Protein AF-A0AA42I398-F1 (afdb_monomer)

Solvent-accessible surface area (backbone atoms only — not comparable to full-atom values): 4597 Å² total; per-residue (Å²): 135,82,84,77,79,74,67,76,90,76,57,65,86,90,54,75,67,74,74,78,62,69,92,74,73,68,94,78,78,88,82,90,78,91,73,57,72,65,60,53,49,52,50,44,53,51,14,57,78,70,76,42,51,58,67,56,46,52,48,52,52,51,58,64,72,77,104

Structure (mmCIF, N/CA/C/O backbone):
data_AF-A0AA42I398-F1
#
_entry.id   AF-A0AA42I398-F1
#
loop_
_atom_site.group_PDB
_atom_site.id
_atom_site.type_symbol
_atom_site.label_atom_id
_atom_site.label_alt_id
_atom_site.label_comp_id
_atom_site.label_asym_id
_atom_site.label_entity_id
_atom_site.label_seq_id
_atom_site.pdbx_PDB_ins_code
_atom_site.Cartn_x
_atom_site.Cartn_y
_atom_site.Cartn_z
_atom_site.occupancy
_atom_site.B_iso_or_equiv
_atom_site.auth_seq_id
_atom_site.auth_comp_id
_atom_site.auth_asym_id
_atom_site.auth_atom_id
_atom_site.pdbx_PDB_model_num
ATOM 1 N N . MET A 1 1 ? 21.165 -27.704 12.911 1.00 40.34 1 MET A N 1
ATOM 2 C CA . MET A 1 1 ? 20.305 -28.245 13.986 1.00 40.34 1 MET A CA 1
ATOM 3 C C . MET A 1 1 ? 18.916 -27.659 13.806 1.00 40.34 1 MET A C 1
ATOM 5 O O . MET A 1 1 ? 18.792 -26.442 13.803 1.00 40.34 1 MET A O 1
ATOM 9 N N . ALA A 1 2 ? 17.908 -28.491 13.551 1.00 46.84 2 ALA A N 1
ATOM 10 C CA . ALA A 1 2 ? 16.536 -28.027 13.369 1.00 46.84 2 ALA A CA 1
ATOM 11 C C . ALA A 1 2 ? 15.930 -27.665 14.734 1.00 46.84 2 ALA A C 1
ATOM 13 O O . ALA A 1 2 ? 16.023 -28.451 15.675 1.00 46.84 2 ALA A O 1
ATOM 14 N N . LEU A 1 3 ? 15.330 -26.478 14.850 1.00 56.12 3 LEU A N 1
ATOM 15 C CA . LEU A 1 3 ? 14.586 -26.071 16.040 1.00 56.12 3 LEU A CA 1
ATOM 16 C C . LEU A 1 3 ? 13.311 -26.918 16.119 1.00 56.12 3 LEU A C 1
ATOM 18 O O . LEU A 1 3 ? 12.304 -26.608 15.489 1.00 56.12 3 LEU A O 1
ATOM 22 N N . THR A 1 4 ? 13.365 -28.019 16.865 1.00 60.72 4 THR A N 1
ATOM 23 C CA . THR A 1 4 ? 12.194 -28.846 17.165 1.00 60.72 4 THR A CA 1
ATOM 24 C C . THR A 1 4 ? 11.201 -28.018 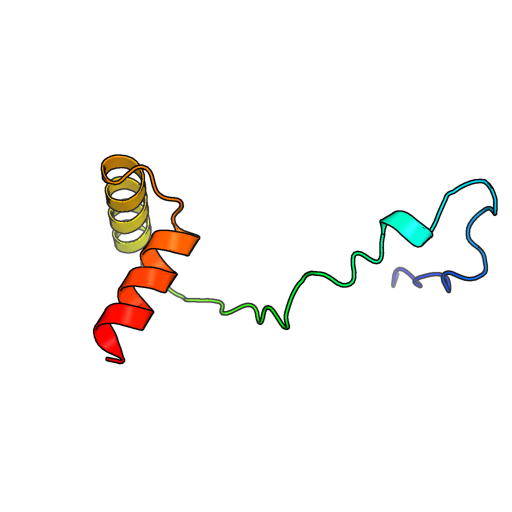17.976 1.00 60.72 4 THR A C 1
ATOM 26 O O . THR A 1 4 ? 11.412 -27.765 19.165 1.00 60.72 4 THR A O 1
ATOM 29 N N . VAL A 1 5 ? 10.138 -27.561 17.317 1.00 63.44 5 VAL A N 1
ATOM 30 C CA . VAL A 1 5 ? 9.042 -26.809 17.932 1.00 63.44 5 VAL A CA 1
ATOM 31 C C . VAL A 1 5 ? 8.362 -27.720 18.957 1.00 63.44 5 VAL A C 1
ATOM 33 O O . VAL A 1 5 ? 7.865 -28.791 18.612 1.00 63.44 5 VAL A O 1
ATOM 36 N N . LYS A 1 6 ? 8.385 -27.340 20.239 1.00 62.94 6 LYS A N 1
ATOM 37 C CA . LYS A 1 6 ? 7.730 -28.123 21.296 1.00 62.94 6 LYS A CA 1
ATOM 38 C C . LYS A 1 6 ? 6.204 -28.002 21.158 1.00 62.94 6 LYS A C 1
ATOM 40 O O . LYS A 1 6 ? 5.718 -26.892 20.944 1.00 62.94 6 LYS A O 1
ATOM 45 N N . PRO A 1 7 ? 5.441 -29.098 21.318 1.00 61.81 7 PRO A N 1
ATOM 46 C CA . PRO A 1 7 ? 3.983 -29.046 21.305 1.00 61.81 7 PRO A CA 1
ATOM 47 C C . PRO A 1 7 ? 3.464 -28.147 22.436 1.00 61.81 7 PRO A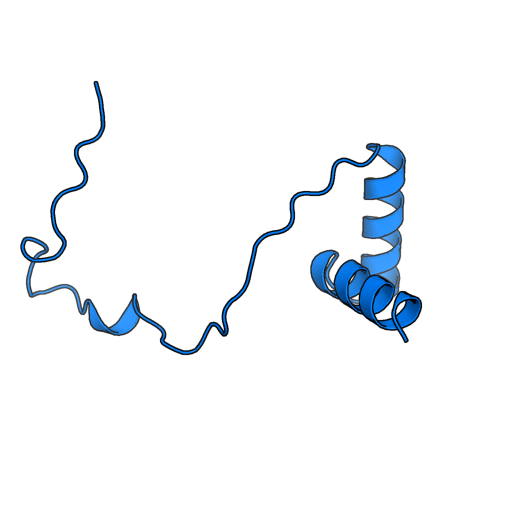 C 1
ATOM 49 O O . PRO A 1 7 ? 3.916 -28.241 23.581 1.00 61.81 7 PRO A O 1
ATOM 52 N N . LEU A 1 8 ? 2.502 -27.286 22.093 1.00 58.81 8 LEU A N 1
ATOM 53 C CA . LEU A 1 8 ? 1.943 -26.211 22.930 1.00 58.81 8 LEU A CA 1
ATOM 54 C C . LEU A 1 8 ? 1.373 -26.692 24.277 1.00 58.81 8 LEU A C 1
ATOM 56 O O . LEU A 1 8 ? 1.290 -25.919 25.224 1.00 58.81 8 LEU A O 1
ATOM 60 N N . ASN A 1 9 ? 1.072 -27.985 24.392 1.00 60.94 9 ASN A N 1
ATOM 61 C CA . ASN A 1 9 ? 0.533 -28.617 25.599 1.00 60.94 9 ASN A CA 1
ATOM 62 C C . ASN A 1 9 ? 1.557 -28.733 26.748 1.00 60.94 9 ASN A C 1
ATOM 64 O O . ASN A 1 9 ? 1.200 -29.166 27.837 1.00 60.94 9 ASN A O 1
ATOM 68 N N . LYS A 1 10 ? 2.837 -28.394 26.514 1.00 57.50 10 LYS A N 1
ATOM 69 C CA . LYS A 1 10 ? 3.906 -28.372 27.536 1.00 57.50 10 LYS A CA 1
ATOM 70 C C . LYS A 1 10 ? 4.373 -26.955 27.904 1.00 57.50 10 LYS A C 1
ATOM 72 O O . LYS A 1 10 ? 5.458 -26.793 28.466 1.00 57.50 10 LYS A O 1
ATOM 77 N N . VAL A 1 11 ? 3.609 -25.923 27.549 1.00 61.66 11 VAL A N 1
ATOM 78 C CA . VAL A 1 11 ? 3.866 -24.544 27.991 1.00 61.66 11 VAL A CA 1
ATOM 79 C C . VAL A 1 11 ? 3.296 -24.367 29.404 1.00 61.66 11 VAL A C 1
ATOM 81 O O . VAL A 1 11 ? 2.261 -24.939 29.726 1.00 61.66 11 VAL A O 1
ATOM 84 N N . ARG A 1 12 ? 4.008 -23.625 30.267 1.00 59.41 12 ARG A N 1
ATOM 85 C CA . ARG A 1 12 ? 3.640 -23.396 31.676 1.00 59.41 12 ARG A CA 1
ATOM 86 C C . ARG A 1 12 ? 2.191 -22.905 31.790 1.00 59.41 12 ARG A C 1
ATOM 88 O O . ARG A 1 12 ? 1.839 -21.920 31.148 1.00 59.41 12 ARG A O 1
ATOM 95 N N . GLU A 1 13 ? 1.410 -23.533 32.668 1.00 59.31 13 GLU A N 1
ATOM 96 C CA . GLU A 1 13 ? 0.001 -23.195 32.953 1.00 59.31 13 GLU A CA 1
ATOM 97 C C . GLU A 1 13 ? -0.207 -21.731 33.382 1.00 59.31 13 GLU A C 1
ATOM 99 O O . GLU A 1 13 ? -1.302 -21.192 33.262 1.00 59.31 13 GLU A O 1
ATOM 104 N N . SER A 1 14 ? 0.856 -21.059 33.839 1.00 61.06 14 SER A N 1
ATOM 105 C CA . SER A 1 14 ? 0.844 -19.649 34.238 1.00 61.06 14 SER A CA 1
ATOM 106 C C . SER A 1 14 ? 0.759 -18.659 33.072 1.00 61.06 14 SER A C 1
ATOM 108 O O . SER A 1 14 ? 0.677 -17.457 33.311 1.00 61.06 14 SER A O 1
ATOM 110 N N . VAL A 1 15 ? 0.862 -19.118 31.822 1.00 58.12 15 VAL A N 1
ATOM 111 C CA . VAL A 1 15 ? 0.742 -18.257 30.640 1.00 58.12 15 VAL A CA 1
ATOM 112 C C . VAL A 1 15 ? -0.654 -18.459 30.048 1.00 58.12 15 VAL A C 1
ATOM 114 O O . VAL A 1 15 ? -0.946 -19.557 29.573 1.00 58.12 15 VAL A O 1
ATOM 117 N N . PRO A 1 16 ? -1.527 -17.435 30.042 1.00 56.59 16 PRO A N 1
ATOM 118 C CA . PRO A 1 16 ? -2.837 -17.540 29.418 1.00 56.59 16 PRO A CA 1
ATOM 119 C C . PRO A 1 16 ? -2.681 -17.725 27.901 1.00 56.59 16 PRO A C 1
ATOM 121 O O . PRO A 1 16 ? -2.541 -16.776 27.136 1.00 56.59 16 PRO A O 1
ATOM 124 N N . VAL A 1 17 ? -2.735 -18.977 27.442 1.00 56.81 17 VAL A N 1
ATOM 125 C CA . VAL A 1 17 ? -2.653 -19.336 26.012 1.00 56.81 17 VAL A CA 1
ATOM 126 C C . VAL A 1 17 ? -3.860 -18.791 25.223 1.00 56.81 17 VAL A C 1
ATOM 128 O O . VAL A 1 17 ? -3.789 -18.619 24.007 1.00 56.81 17 VAL A O 1
ATOM 131 N N . LYS A 1 18 ? -4.958 -18.447 25.916 1.00 52.31 18 LYS A N 1
ATOM 132 C CA . LYS A 1 18 ? -6.202 -17.921 25.328 1.00 52.31 18 LYS A CA 1
ATOM 133 C C . LYS A 1 18 ? -6.054 -16.580 24.599 1.00 52.31 18 LYS A C 1
ATOM 135 O O . LYS A 1 18 ? -6.878 -16.300 23.738 1.00 52.31 18 LYS A O 1
ATOM 140 N N . GLU A 1 19 ? -5.029 -15.775 24.877 1.00 50.62 19 GLU A N 1
ATOM 141 C CA . GLU A 1 19 ? -4.843 -14.490 24.177 1.00 50.62 19 GLU A CA 1
ATOM 142 C C . GLU A 1 19 ? -4.070 -14.612 22.856 1.00 50.62 19 GLU A C 1
ATOM 144 O O . GLU A 1 19 ? -4.125 -13.711 22.017 1.00 50.62 19 GLU A O 1
ATOM 149 N N . VAL A 1 20 ? -3.382 -15.737 22.634 1.00 52.00 20 VAL A N 1
ATOM 150 C CA . VAL A 1 20 ? -2.550 -15.949 21.436 1.00 52.00 20 VAL A CA 1
ATOM 151 C C . VAL A 1 20 ? -3.375 -16.477 20.256 1.00 52.00 20 VAL A C 1
ATOM 153 O O . VAL A 1 20 ? -2.978 -16.331 19.103 1.00 52.00 20 VAL A O 1
ATOM 156 N N . ALA A 1 21 ? -4.566 -17.015 20.519 1.00 47.81 21 ALA A N 1
ATOM 157 C CA . ALA A 1 21 ? -5.518 -17.429 19.497 1.00 47.81 21 ALA A CA 1
ATOM 158 C C . ALA A 1 21 ? -6.661 -16.411 19.400 1.00 47.81 21 ALA A C 1
ATOM 160 O O . ALA A 1 21 ? -7.781 -16.693 19.814 1.00 47.81 21 ALA A O 1
ATOM 161 N N . LYS A 1 22 ? -6.394 -15.211 18.865 1.00 50.66 22 LYS A N 1
ATOM 162 C CA . LYS A 1 22 ? -7.478 -14.317 18.425 1.00 50.66 22 LYS A CA 1
ATOM 163 C C . LYS A 1 22 ? -8.205 -14.985 17.248 1.00 50.66 22 LYS A C 1
ATOM 165 O O . LYS A 1 22 ? -7.616 -15.056 16.170 1.00 50.66 22 LYS A O 1
ATOM 170 N N . PRO A 1 23 ? -9.474 -15.408 17.382 1.00 46.56 23 PRO A N 1
ATOM 171 C CA . PRO A 1 23 ? -10.254 -16.006 16.298 1.00 46.56 23 PRO A CA 1
ATOM 172 C C . PRO A 1 23 ? -10.864 -14.932 15.369 1.00 46.56 23 PRO A C 1
ATOM 174 O O . PRO A 1 23 ? -11.930 -15.133 14.802 1.00 46.56 23 PRO A O 1
ATOM 177 N N . SER A 1 24 ? -10.234 -13.756 15.249 1.00 50.94 24 SER A N 1
ATOM 178 C CA . SER A 1 24 ? -10.785 -12.579 14.554 1.00 50.94 24 SER A CA 1
ATOM 179 C C . SER A 1 24 ? -9.989 -12.130 13.327 1.00 50.94 24 SER A C 1
ATOM 181 O O . SER A 1 24 ? -10.355 -11.151 12.679 1.00 50.94 24 SER A O 1
ATOM 183 N N . GLN A 1 25 ? -8.909 -12.828 12.976 1.00 52.88 25 GLN A N 1
ATOM 184 C CA . GLN A 1 25 ? -8.283 -12.652 11.672 1.00 52.88 25 GLN A CA 1
ATOM 185 C C . GLN A 1 25 ? -9.029 -13.566 10.704 1.00 52.88 25 GLN A C 1
ATOM 187 O O . GLN A 1 25 ? -8.748 -14.759 10.648 1.00 52.88 25 GLN A O 1
ATOM 192 N N . ALA A 1 26 ? -10.000 -13.008 9.972 1.00 56.09 26 ALA A N 1
ATOM 193 C CA . ALA A 1 26 ? -10.490 -13.594 8.724 1.00 56.09 26 ALA A CA 1
ATOM 194 C C . ALA A 1 26 ? -9.304 -14.146 7.915 1.00 56.09 26 ALA A C 1
ATOM 196 O O . ALA A 1 26 ? -8.202 -13.631 8.073 1.00 56.09 26 ALA A O 1
ATOM 197 N N . GLU A 1 27 ? -9.500 -15.177 7.097 1.00 71.81 27 GLU A N 1
ATOM 198 C CA . GLU A 1 27 ? -8.452 -15.861 6.322 1.00 71.81 27 GLU A CA 1
ATOM 199 C C . GLU A 1 27 ? -7.584 -14.883 5.498 1.00 71.81 27 GLU A C 1
ATOM 201 O O . GLU A 1 27 ? -7.801 -14.636 4.315 1.00 71.81 27 GLU A O 1
ATOM 206 N N . LEU A 1 28 ? -6.590 -14.269 6.140 1.00 73.06 28 LEU A N 1
ATOM 207 C CA . LEU A 1 28 ? -5.707 -13.290 5.532 1.00 73.06 28 LEU A CA 1
ATOM 208 C C . LEU A 1 28 ? -4.581 -14.066 4.863 1.00 73.06 28 LEU A C 1
ATOM 210 O O . LEU A 1 28 ? -3.644 -14.527 5.517 1.00 73.06 28 LEU A O 1
ATOM 214 N N . VAL A 1 29 ? -4.662 -14.189 3.543 1.00 84.38 29 VAL A N 1
ATOM 215 C CA . VAL A 1 29 ? -3.594 -14.770 2.730 1.00 84.38 29 VAL A CA 1
ATOM 216 C C . VAL A 1 29 ? -2.525 -13.709 2.465 1.00 84.38 29 VAL A C 1
ATOM 218 O O . VAL A 1 29 ? -2.824 -12.558 2.144 1.00 84.38 29 VAL A O 1
ATOM 221 N N . ARG A 1 30 ? -1.249 -14.083 2.611 1.00 87.38 30 ARG A N 1
ATOM 222 C CA . ARG A 1 30 ? -0.124 -13.212 2.247 1.00 87.38 30 ARG A CA 1
ATOM 223 C C . ARG A 1 30 ? 0.144 -13.320 0.752 1.00 87.38 30 ARG A C 1
ATOM 225 O O . ARG A 1 30 ? 0.372 -14.416 0.253 1.00 87.38 30 ARG A O 1
ATOM 232 N N . VAL A 1 31 ? 0.191 -12.177 0.075 1.00 86.88 31 VAL A N 1
ATOM 233 C CA . VAL A 1 31 ? 0.625 -12.071 -1.321 1.00 86.88 31 VAL A CA 1
ATOM 234 C C . VAL A 1 31 ? 1.970 -11.353 -1.339 1.00 86.88 31 VAL A C 1
ATOM 236 O O . VAL A 1 31 ? 2.072 -10.211 -0.891 1.00 86.88 31 VAL A O 1
ATOM 239 N N . ASN A 1 32 ? 3.005 -12.034 -1.827 1.00 92.62 32 ASN A N 1
ATOM 240 C CA . ASN A 1 32 ? 4.315 -11.432 -2.044 1.00 92.62 32 ASN A CA 1
ATOM 241 C C . ASN A 1 32 ? 4.365 -10.891 -3.474 1.00 92.62 32 ASN A C 1
ATOM 243 O O . ASN A 1 32 ? 4.094 -11.630 -4.415 1.00 92.62 32 ASN A O 1
ATOM 247 N N . LEU A 1 33 ? 4.700 -9.612 -3.621 1.00 90.75 33 LEU A N 1
ATOM 248 C CA . LEU A 1 33 ? 4.823 -8.945 -4.913 1.00 90.75 33 LEU A CA 1
ATOM 249 C C . LEU A 1 33 ? 6.275 -8.531 -5.121 1.00 90.75 33 LEU A C 1
ATOM 251 O O . LEU A 1 33 ? 6.848 -7.825 -4.286 1.00 90.75 33 LEU A O 1
ATOM 255 N N . GLU A 1 34 ? 6.850 -8.958 -6.237 1.00 94.94 34 GLU A N 1
ATOM 256 C CA . GLU A 1 34 ? 8.139 -8.464 -6.701 1.00 94.94 34 GLU A CA 1
ATOM 257 C C . GLU A 1 34 ? 7.911 -7.183 -7.497 1.00 94.94 34 GLU A C 1
ATOM 259 O O . GLU A 1 34 ? 7.150 -7.157 -8.461 1.00 94.94 34 GLU A O 1
ATOM 264 N N . VAL A 1 35 ? 8.535 -6.097 -7.050 1.00 93.81 35 VAL A N 1
ATOM 265 C CA . VAL A 1 35 ? 8.442 -4.782 -7.685 1.00 93.81 35 VAL A CA 1
ATOM 266 C C . VAL A 1 35 ? 9.792 -4.096 -7.614 1.00 93.81 35 VAL A C 1
ATOM 268 O O . VAL A 1 35 ? 10.570 -4.317 -6.679 1.00 93.81 35 VAL A O 1
ATOM 271 N N . GLU A 1 36 ? 10.058 -3.222 -8.576 1.00 97.25 36 GLU A N 1
ATOM 272 C CA . GLU A 1 36 ? 11.269 -2.418 -8.565 1.00 97.25 36 GLU A CA 1
ATOM 273 C C . GLU A 1 36 ? 11.311 -1.488 -7.346 1.00 97.25 36 GLU A C 1
ATOM 275 O O . GLU A 1 36 ? 10.292 -1.046 -6.794 1.00 97.25 36 GLU A O 1
ATOM 280 N N . LYS A 1 37 ? 12.533 -1.176 -6.906 1.00 95.25 37 LYS A N 1
ATOM 281 C CA . LYS A 1 37 ? 12.763 -0.354 -5.714 1.00 95.25 37 LYS A CA 1
ATOM 282 C C . LYS A 1 37 ? 12.142 1.036 -5.857 1.00 95.25 37 LYS A C 1
ATOM 284 O O . LYS A 1 37 ? 11.560 1.533 -4.892 1.00 95.25 37 LYS A O 1
ATOM 289 N N . GLU A 1 38 ? 12.257 1.635 -7.037 1.00 96.56 38 GLU A N 1
ATOM 290 C CA . GLU A 1 38 ? 11.719 2.963 -7.338 1.00 96.56 38 GLU A CA 1
ATOM 291 C C . GLU A 1 38 ? 10.191 2.954 -7.284 1.00 96.56 38 GLU A C 1
ATOM 293 O O . GLU A 1 38 ? 9.590 3.749 -6.561 1.00 96.56 38 GLU A O 1
ATOM 298 N N . THR A 1 39 ? 9.550 1.969 -7.919 1.00 96.31 39 THR A N 1
ATOM 299 C CA . THR A 1 39 ? 8.094 1.776 -7.866 1.00 96.31 39 THR A CA 1
ATOM 300 C C . THR A 1 39 ? 7.593 1.643 -6.429 1.00 96.31 39 THR A C 1
ATOM 302 O O . THR A 1 39 ? 6.642 2.318 -6.029 1.00 96.31 39 THR A O 1
ATOM 305 N N . ARG A 1 40 ? 8.277 0.846 -5.596 1.00 95.62 40 ARG A N 1
ATOM 306 C CA . ARG A 1 40 ? 7.928 0.705 -4.175 1.00 95.62 40 ARG A CA 1
ATOM 307 C C . ARG A 1 40 ? 8.064 2.019 -3.406 1.00 95.62 40 ARG A C 1
ATOM 309 O O . ARG A 1 40 ? 7.259 2.288 -2.510 1.00 95.62 40 ARG A O 1
ATOM 316 N N . GLN A 1 41 ? 9.082 2.824 -3.708 1.00 96.56 41 GLN A N 1
ATOM 317 C CA . GLN A 1 41 ? 9.250 4.142 -3.094 1.00 96.56 41 GLN A CA 1
ATOM 318 C C . GLN A 1 41 ? 8.123 5.090 -3.499 1.00 96.56 41 GLN A C 1
ATOM 320 O O . GLN A 1 41 ? 7.542 5.729 -2.620 1.00 96.56 41 GLN A O 1
ATOM 325 N N . HIS A 1 42 ? 7.752 5.112 -4.779 1.00 96.88 42 HIS A N 1
ATOM 326 C CA . HIS A 1 42 ? 6.620 5.896 -5.266 1.00 96.88 42 HIS A CA 1
ATOM 327 C C . HIS A 1 42 ? 5.317 5.517 -4.559 1.00 96.88 42 HIS A C 1
ATOM 329 O O . HIS A 1 42 ? 4.637 6.395 -4.030 1.00 96.88 42 HIS A O 1
ATOM 335 N N . TRP A 1 43 ? 5.003 4.223 -4.448 1.00 96.19 43 TRP A N 1
ATOM 336 C CA . TRP A 1 43 ? 3.807 3.768 -3.728 1.00 96.19 43 TRP A CA 1
ATOM 337 C C . TRP A 1 43 ? 3.828 4.173 -2.258 1.00 96.19 43 TRP A C 1
ATOM 339 O O . TRP A 1 43 ? 2.813 4.589 -1.707 1.00 96.19 43 TRP A O 1
ATOM 349 N N . ARG A 1 44 ? 4.992 4.089 -1.608 1.00 95.62 44 ARG A N 1
ATOM 350 C CA . ARG A 1 44 ? 5.133 4.507 -0.212 1.00 95.62 44 ARG A CA 1
ATOM 351 C C . ARG A 1 44 ? 4.895 6.006 -0.045 1.00 95.62 44 ARG A C 1
ATOM 353 O O . ARG A 1 44 ? 4.217 6.398 0.899 1.00 95.62 44 ARG A O 1
ATOM 360 N N . MET A 1 45 ? 5.444 6.833 -0.930 1.00 97.00 45 MET A N 1
ATOM 361 C CA . MET A 1 45 ? 5.203 8.276 -0.905 1.00 97.00 45 MET A CA 1
ATOM 362 C C . MET A 1 45 ? 3.726 8.599 -1.119 1.00 97.00 45 MET A C 1
ATOM 364 O O . MET A 1 45 ? 3.176 9.445 -0.420 1.00 97.00 45 MET A O 1
ATOM 368 N N . GLU A 1 46 ? 3.078 7.905 -2.049 1.00 96.00 46 GLU A N 1
ATOM 369 C CA . GLU A 1 46 ? 1.663 8.101 -2.352 1.00 96.00 46 GLU A CA 1
ATOM 370 C C . GLU A 1 46 ? 0.760 7.673 -1.187 1.00 96.00 46 GLU A C 1
ATOM 372 O O . GLU A 1 46 ? -0.175 8.388 -0.833 1.00 96.00 46 GLU A O 1
ATOM 377 N N . ALA A 1 47 ? 1.092 6.566 -0.517 1.00 96.31 47 ALA A N 1
ATOM 378 C CA . ALA A 1 47 ? 0.425 6.134 0.708 1.00 96.31 47 ALA A CA 1
ATOM 379 C C . ALA A 1 47 ? 0.522 7.206 1.809 1.00 96.31 47 ALA A C 1
ATOM 381 O O . ALA A 1 47 ? -0.491 7.574 2.401 1.00 96.31 47 ALA A O 1
ATOM 382 N N . ILE A 1 48 ? 1.716 7.781 2.018 1.00 95.88 48 ILE A N 1
ATOM 383 C CA . ILE A 1 48 ? 1.938 8.855 3.003 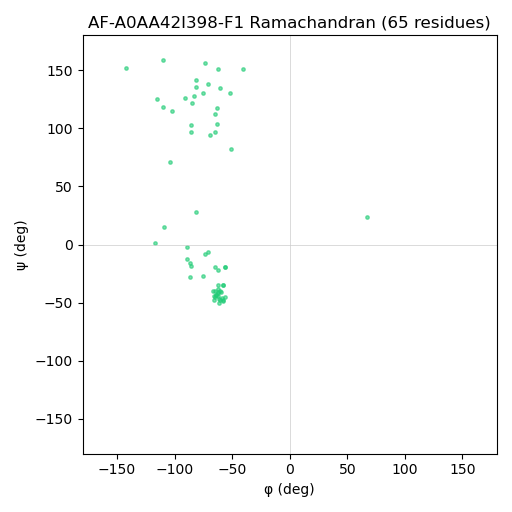1.00 95.88 48 ILE A CA 1
ATOM 384 C C . ILE A 1 48 ? 1.098 10.092 2.671 1.00 95.88 48 ILE A C 1
ATOM 386 O O . ILE A 1 48 ? 0.435 10.624 3.557 1.00 95.88 48 ILE A O 1
ATOM 390 N N . LYS A 1 49 ? 1.083 10.533 1.405 1.00 96.25 49 LYS A N 1
ATOM 391 C CA . LYS A 1 49 ? 0.278 11.688 0.963 1.00 96.25 49 LYS A CA 1
ATOM 392 C C . LYS A 1 49 ? -1.212 11.508 1.250 1.00 96.25 49 LYS A C 1
ATOM 394 O O . LYS A 1 49 ? -1.892 12.481 1.552 1.00 96.25 49 LYS A O 1
ATOM 399 N N . ARG A 1 50 ? -1.708 10.273 1.155 1.00 95.31 50 ARG A N 1
ATOM 400 C CA . ARG A 1 50 ? -3.117 9.921 1.386 1.00 95.31 50 ARG A CA 1
ATOM 401 C C . ARG A 1 50 ? -3.431 9.586 2.847 1.00 95.31 50 ARG A C 1
ATOM 403 O O . ARG A 1 50 ? -4.584 9.315 3.157 1.00 95.31 50 ARG A O 1
ATOM 410 N N . GLY A 1 51 ? -2.433 9.590 3.735 1.00 95.25 51 GLY A N 1
ATOM 411 C CA . GLY A 1 51 ? -2.602 9.192 5.136 1.00 95.25 51 GLY A CA 1
ATOM 412 C C . GLY A 1 51 ? -2.929 7.705 5.320 1.00 95.25 51 GLY A C 1
ATOM 413 O O . GLY A 1 51 ? -3.519 7.337 6.330 1.00 95.25 51 GLY A O 1
ATOM 414 N N . LEU A 1 52 ? -2.567 6.859 4.351 1.00 95.62 52 LEU A N 1
ATOM 415 C CA . LEU A 1 52 ? -2.843 5.422 4.344 1.00 95.62 52 LEU A CA 1
ATOM 416 C C . LEU A 1 52 ? -1.557 4.616 4.545 1.00 95.62 52 LEU A C 1
ATOM 418 O O . LEU A 1 52 ? -0.447 5.069 4.253 1.00 95.62 52 LEU A O 1
ATOM 422 N N . SER A 1 53 ? -1.696 3.371 4.991 1.00 95.38 53 SER A N 1
ATOM 423 C CA . SER A 1 53 ? -0.604 2.403 4.927 1.00 95.38 53 SER A CA 1
ATOM 424 C C . SER A 1 53 ? -0.386 1.910 3.491 1.00 95.38 53 SER A C 1
ATOM 426 O O . SER A 1 53 ? -1.297 1.882 2.664 1.00 95.38 53 SER A O 1
ATOM 428 N N . LEU A 1 54 ? 0.831 1.441 3.193 1.00 93.44 54 LEU A N 1
ATOM 429 C CA . LEU A 1 54 ? 1.139 0.837 1.890 1.00 93.44 54 LEU A CA 1
ATOM 430 C C . LEU A 1 54 ? 0.236 -0.372 1.586 1.00 93.44 54 LEU A C 1
ATOM 432 O O . LEU A 1 54 ? -0.143 -0.581 0.439 1.00 93.44 54 LEU A O 1
ATOM 436 N N .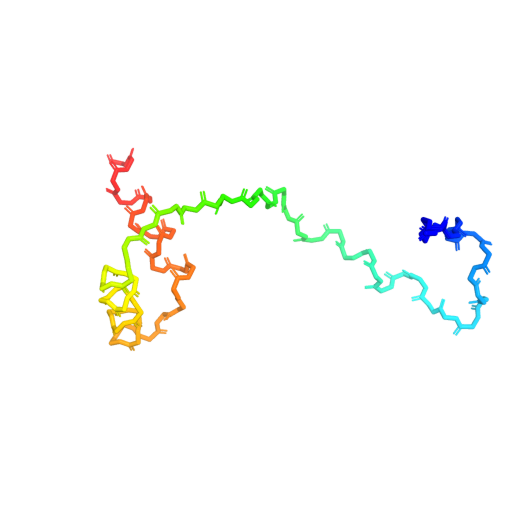 LYS A 1 55 ? -0.125 -1.150 2.616 1.00 92.94 55 LYS A N 1
ATOM 437 C CA . LYS A 1 55 ? -1.050 -2.282 2.488 1.00 92.94 55 LYS A CA 1
ATOM 438 C C . LYS A 1 55 ? -2.426 -1.810 2.016 1.00 92.94 55 LYS A C 1
ATOM 440 O O . LYS A 1 55 ? -2.959 -2.375 1.070 1.00 92.94 55 LYS A O 1
ATOM 445 N N . GLU A 1 56 ? -2.985 -0.795 2.672 1.00 94.50 56 GLU A N 1
ATOM 446 C CA .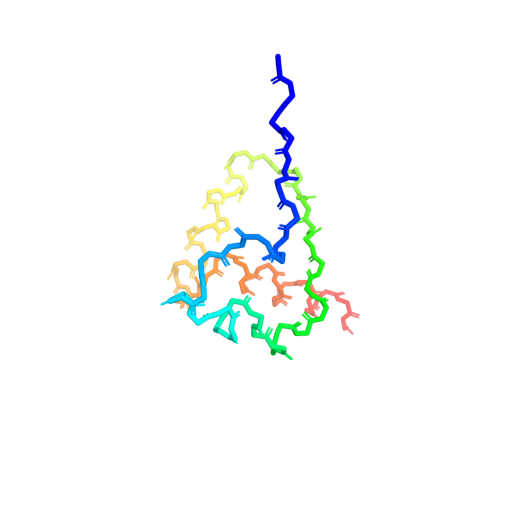 GLU A 1 56 ? -4.309 -0.256 2.335 1.00 94.50 56 GLU A CA 1
ATOM 447 C C . GLU A 1 56 ? -4.319 0.367 0.943 1.00 94.50 56 GLU A C 1
ATOM 449 O O . GLU A 1 56 ? -5.255 0.130 0.189 1.00 94.50 56 GLU A O 1
ATOM 454 N N . LEU A 1 57 ? -3.256 1.088 0.569 1.00 95.56 57 LEU A N 1
ATOM 455 C CA . LEU A 1 57 ? -3.115 1.637 -0.779 1.00 95.56 57 LEU A CA 1
ATOM 456 C C . LEU A 1 57 ? -3.170 0.531 -1.843 1.00 95.56 57 LEU A C 1
ATOM 458 O O . LEU A 1 57 ? -3.910 0.653 -2.816 1.00 95.56 57 LEU A O 1
ATOM 462 N N . ILE A 1 58 ? -2.403 -0.550 -1.655 1.00 93.88 58 ILE A N 1
ATOM 463 C CA . ILE A 1 58 ? -2.381 -1.684 -2.590 1.00 93.88 58 ILE A CA 1
ATOM 464 C C . ILE A 1 58 ? -3.750 -2.366 -2.628 1.00 93.88 58 ILE A C 1
ATOM 466 O O . ILE A 1 58 ? -4.248 -2.667 -3.708 1.00 93.88 58 ILE A O 1
ATOM 470 N N . GLN A 1 59 ? -4.382 -2.575 -1.472 1.00 92.44 59 GLN A N 1
ATOM 471 C CA . GLN A 1 59 ? -5.707 -3.185 -1.404 1.00 92.44 59 GLN A CA 1
ATOM 472 C C . GLN A 1 59 ?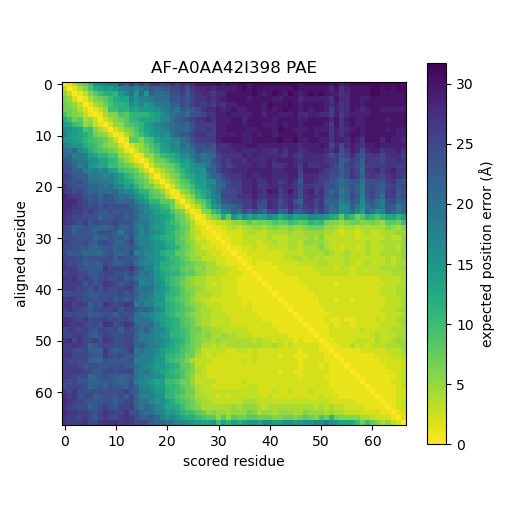 -6.755 -2.350 -2.157 1.00 92.44 59 GLN A C 1
ATOM 474 O O . GLN A 1 59 ? -7.465 -2.888 -3.001 1.00 92.44 59 GLN A O 1
ATOM 479 N N . GLN A 1 60 ? -6.797 -1.035 -1.929 1.00 94.00 60 GLN A N 1
ATOM 480 C CA . GLN A 1 60 ? -7.711 -0.125 -2.628 1.00 94.00 60 GLN A CA 1
ATOM 481 C C . GLN A 1 60 ? -7.452 -0.089 -4.136 1.00 94.00 60 GLN A C 1
ATOM 483 O O . GLN A 1 60 ? -8.400 -0.080 -4.920 1.00 94.00 60 GLN A O 1
ATOM 488 N N . ALA A 1 61 ? -6.184 -0.081 -4.556 1.00 93.19 61 ALA A N 1
ATOM 489 C CA . ALA A 1 61 ? -5.823 -0.114 -5.970 1.00 93.19 61 ALA A CA 1
ATOM 490 C C . ALA A 1 61 ? -6.305 -1.410 -6.644 1.00 93.19 61 ALA A C 1
ATOM 492 O O . ALA A 1 61 ? -6.894 -1.352 -7.721 1.00 93.19 61 ALA A O 1
ATOM 493 N N . MET A 1 62 ? -6.122 -2.561 -5.988 1.00 93.12 62 MET A N 1
ATOM 494 C CA . MET A 1 62 ? -6.604 -3.855 -6.485 1.00 93.12 62 MET A CA 1
ATOM 495 C C . MET A 1 62 ? -8.135 -3.906 -6.554 1.00 93.12 62 MET A C 1
ATOM 497 O O . MET A 1 62 ? -8.687 -4.323 -7.568 1.00 93.12 62 MET A O 1
ATOM 501 N N . GLU A 1 63 ? -8.832 -3.437 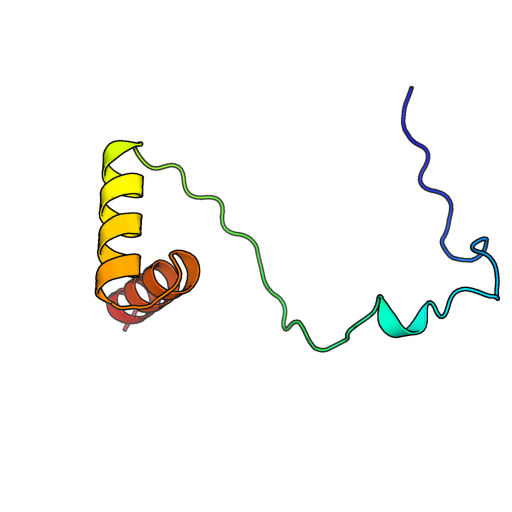-5.515 1.00 92.81 63 GLU A N 1
ATOM 502 C CA . GLU A 1 63 ? -10.300 -3.365 -5.495 1.00 92.81 63 GLU A CA 1
ATOM 503 C C . GLU A 1 63 ? -10.859 -2.431 -6.577 1.00 92.81 63 GLU A C 1
ATOM 505 O O . GLU A 1 63 ? -11.919 -2.708 -7.131 1.00 92.81 63 GLU A O 1
ATOM 510 N N . SER A 1 64 ? -10.147 -1.343 -6.888 1.00 93.25 64 SER A N 1
ATOM 511 C CA . SER A 1 64 ? -10.537 -0.388 -7.934 1.00 93.25 64 SER A CA 1
ATOM 512 C C . SER A 1 64 ? -10.295 -0.918 -9.346 1.00 93.25 64 SER A C 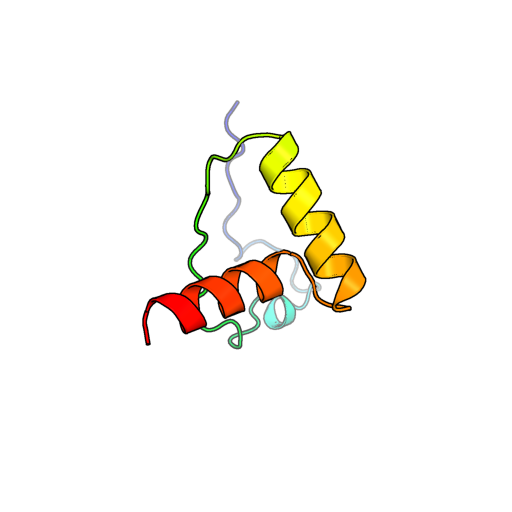1
ATOM 514 O O . SER A 1 64 ? -10.953 -0.467 -10.271 1.00 93.25 64 SER A O 1
ATOM 516 N N . HIS A 1 65 ? -9.333 -1.826 -9.530 1.00 92.38 65 HIS A N 1
ATOM 517 C CA . HIS A 1 65 ? -9.008 -2.390 -10.843 1.00 92.38 65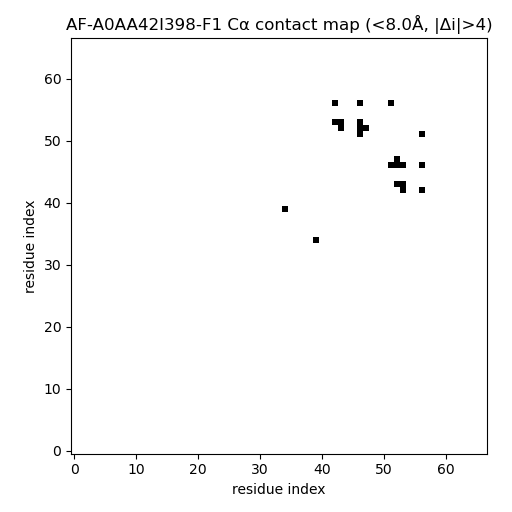 HIS A CA 1
ATOM 518 C C . HIS A 1 65 ? -9.872 -3.606 -11.209 1.00 92.38 65 HIS A C 1
ATOM 520 O O . HIS A 1 65 ? -10.070 -3.883 -12.387 1.00 92.38 65 HIS A O 1
ATOM 526 N N . LEU A 1 66 ? -10.352 -4.350 -10.206 1.00 87.56 66 LEU A N 1
ATOM 527 C CA . LEU A 1 66 ? -11.167 -5.557 -10.394 1.00 87.56 66 LEU A CA 1
ATOM 528 C C . LEU A 1 66 ? -12.679 -5.284 -10.478 1.00 87.56 66 LEU A C 1
ATOM 530 O O . LEU A 1 66 ? -13.431 -6.200 -10.809 1.00 87.56 66 LEU A O 1
ATOM 534 N N . LYS A 1 67 ? -13.121 -4.072 -10.132 1.00 62.53 67 LYS A N 1
ATOM 535 C CA . LYS A 1 67 ? -14.505 -3.606 -10.294 1.00 62.53 67 LYS A CA 1
ATOM 536 C C . LYS A 1 67 ? -14.666 -2.860 -11.608 1.00 62.53 67 LYS A C 1
ATOM 538 O O . LYS A 1 67 ? -15.752 -3.012 -12.204 1.00 62.53 67 LYS A O 1
#

pLDDT: mean 77.89, std 19.06, range [40.34, 97.25]

Radius of gyration: 19.27 Å; Cα contacts (8 Å, |Δi|>4): 11; chains: 1; bounding box: 35×41×45 Å

Secondary structure (DSSP, 8-state):
----PPPGGGS-TTS-GGGT--TT------------HHHHHHHHHHHHHTT--HHHHHHHHHHHHH-

Sequence (67 aa):
MALTVKPLNKVRESVPVKEVAKPSQAELVRVNLEVEKETRQHWRMEAIKRGLSLKELIQQAMESHLK

Organism: NCBI:txid225991

InterPro domains:
  IPR010985 Ribbon-helix-helix [SSF47598] (17-67)

Foldseek 3Di:
DDPPDDPPVPPDPPDPPVVVDPVPPDPDDDDDDDDDPVVLVVLCVVCVVVVHDSVVSVVVVVVVVVD

Mean predicted aligned error: 14.16 Å